Protein AF-A0A965C8P5-F1 (afdb_monomer_lite)

Foldseek 3Di:
DCLCVCVVDDPVDQLCPPPDEAEAEEECAAPPHHPVNSVSSCVSHVNYHYHYDYPDYDVRCPDPVNVVVVVVVD

Sequence (74 aa):
MLDEYSALVDYGFDVSTITKPLQIIHGDADTNVHLACSVWLHSKVASSTLKIVPDFGHSRIFSLEIIEEALKNL

Secondary structure (DSSP, 8-state):
--GGGGGGS--SS-GGG--S-EEEEEETT-SSS-HHHHHHHHHH-TTEEEEEETT--TTTTT-HHHHHHHHHT-

Structure (mmCIF, N/CA/C/O backbone):
data_AF-A0A965C8P5-F1
#
_entry.id   AF-A0A965C8P5-F1
#
loop_
_atom_site.group_PDB
_atom_site.id
_atom_site.type_symbol
_atom_site.label_atom_id
_atom_site.label_alt_id
_atom_site.label_comp_id
_atom_site.label_asym_id
_atom_site.label_entity_id
_atom_site.label_seq_id
_atom_site.pdbx_PDB_ins_code
_atom_site.Cartn_x
_atom_site.Cartn_y
_atom_site.Cartn_z
_atom_site.occupancy
_atom_site.B_iso_or_equiv
_atom_site.auth_seq_id
_atom_site.auth_comp_id
_atom_site.auth_asym_id
_atom_site.auth_atom_id
_atom_site.pdbx_PDB_model_num
ATOM 1 N N . MET A 1 1 ? 1.561 -12.541 -11.213 1.00 56.25 1 MET A N 1
ATOM 2 C CA . MET A 1 1 ? 0.221 -13.165 -11.191 1.00 56.25 1 MET A CA 1
ATOM 3 C C . MET A 1 1 ? 0.067 -14.218 -10.078 1.00 56.25 1 MET A C 1
ATOM 5 O O . MET A 1 1 ? -0.826 -15.052 -10.164 1.00 56.25 1 MET A O 1
ATOM 9 N N . LEU A 1 2 ? 0.943 -14.224 -9.059 1.00 60.31 2 LEU A N 1
ATOM 10 C CA . LEU A 1 2 ? 0.792 -15.016 -7.824 1.00 60.31 2 LEU A CA 1
ATOM 11 C C . LEU A 1 2 ? 0.518 -14.095 -6.628 1.00 60.31 2 LEU A C 1
ATOM 13 O O . LEU A 1 2 ? -0.171 -14.492 -5.701 1.00 60.31 2 LEU A O 1
ATOM 17 N N . ASP A 1 3 ? 0.999 -12.856 -6.665 1.00 62.78 3 ASP A N 1
ATOM 18 C CA . ASP A 1 3 ? 0.809 -11.853 -5.615 1.00 62.78 3 ASP A CA 1
ATOM 19 C C . ASP A 1 3 ? -0.671 -11.557 -5.333 1.00 62.78 3 ASP A C 1
ATOM 21 O O . ASP A 1 3 ? -1.071 -11.400 -4.177 1.00 62.78 3 ASP A O 1
ATOM 25 N N . GLU A 1 4 ? -1.513 -11.586 -6.367 1.00 71.62 4 GLU A N 1
ATOM 26 C CA . GLU A 1 4 ? -2.959 -11.393 -6.249 1.00 71.62 4 GLU A CA 1
ATOM 27 C C . GLU A 1 4 ? -3.664 -12.579 -5.573 1.00 71.62 4 GLU A C 1
ATOM 29 O O . GLU A 1 4 ? -4.793 -12.431 -5.109 1.00 71.62 4 GLU A O 1
ATOM 34 N N . TYR A 1 5 ? -3.009 -13.743 -5.464 1.00 76.50 5 TYR A N 1
ATOM 35 C CA . TYR A 1 5 ? -3.562 -14.916 -4.780 1.00 76.50 5 TYR A CA 1
ATOM 36 C C . TYR A 1 5 ? -3.899 -14.605 -3.324 1.00 76.50 5 TYR A C 1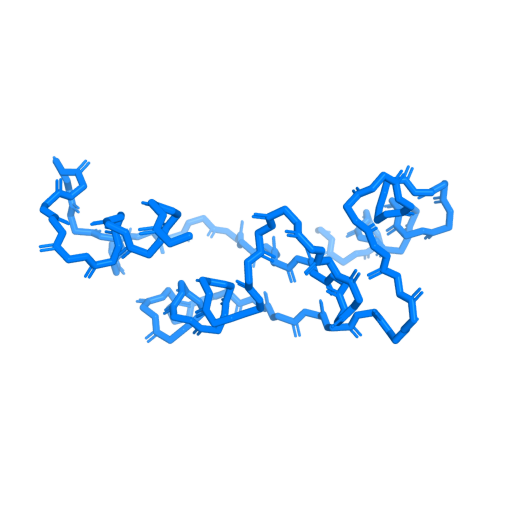
ATOM 38 O O . TYR A 1 5 ? -4.904 -15.087 -2.813 1.00 76.50 5 TYR A O 1
ATOM 46 N N . SER A 1 6 ? -3.110 -13.737 -2.686 1.00 68.94 6 SER A N 1
ATOM 47 C CA . SER A 1 6 ? -3.360 -13.271 -1.323 1.00 68.94 6 SER A CA 1
ATOM 48 C C . SER A 1 6 ? -4.727 -12.587 -1.172 1.00 68.94 6 SER A C 1
ATOM 50 O O . SER A 1 6 ? -5.406 -12.802 -0.176 1.00 68.94 6 SER A O 1
ATOM 52 N N . ALA A 1 7 ? -5.204 -11.865 -2.191 1.00 74.25 7 ALA A N 1
ATOM 53 C CA . ALA A 1 7 ? -6.533 -11.251 -2.189 1.00 74.25 7 ALA A CA 1
ATOM 54 C C . ALA A 1 7 ? -7.680 -12.254 -2.434 1.00 74.25 7 ALA A C 1
ATOM 56 O O . ALA A 1 7 ? -8.849 -11.901 -2.263 1.00 74.25 7 ALA A O 1
ATOM 57 N N . LEU A 1 8 ? -7.361 -13.478 -2.867 1.00 80.12 8 LEU A N 1
ATOM 58 C CA . LEU A 1 8 ? -8.322 -14.522 -3.239 1.00 80.12 8 LEU A CA 1
ATOM 59 C C . LEU A 1 8 ? -8.455 -15.627 -2.186 1.00 80.12 8 LEU A C 1
ATOM 61 O O . LEU A 1 8 ? -9.356 -16.459 -2.296 1.00 80.12 8 LEU A O 1
ATOM 65 N N . VAL A 1 9 ? -7.576 -15.654 -1.184 1.00 82.31 9 VAL A N 1
ATOM 66 C CA . VAL A 1 9 ? -7.570 -16.673 -0.132 1.00 82.31 9 VAL A CA 1
ATOM 67 C C . VAL A 1 9 ? -7.740 -16.069 1.248 1.00 82.31 9 VAL A C 1
ATOM 69 O O . VAL A 1 9 ? -7.508 -14.882 1.468 1.00 82.31 9 VAL A O 1
ATOM 72 N N . ASP A 1 10 ? -8.156 -16.911 2.189 1.00 82.12 10 ASP A N 1
ATOM 73 C CA . ASP A 1 10 ? -8.228 -16.528 3.591 1.00 82.12 10 ASP A CA 1
ATOM 74 C C . ASP A 1 10 ? -6.815 -16.249 4.132 1.00 82.12 10 ASP A C 1
ATOM 76 O O . ASP A 1 10 ? -5.913 -17.083 4.018 1.00 82.12 10 ASP A O 1
ATOM 80 N N . TYR A 1 11 ? -6.636 -15.071 4.730 1.00 82.56 11 TYR A N 1
ATOM 81 C CA . TYR A 1 11 ? -5.395 -14.654 5.384 1.00 82.56 11 TYR A CA 1
ATOM 82 C C . TYR A 1 11 ? -5.156 -15.378 6.723 1.00 82.56 11 TYR A C 1
ATOM 84 O O . TYR A 1 11 ? -4.105 -15.199 7.340 1.00 82.56 11 TYR A O 1
ATOM 92 N N . GLY A 1 12 ? -6.124 -16.170 7.199 1.00 89.12 12 GLY A N 1
ATOM 93 C CA . GLY A 1 12 ? -6.123 -16.773 8.534 1.00 89.12 12 GLY A CA 1
ATOM 94 C C . GLY A 1 12 ? -6.645 -15.825 9.619 1.00 89.12 12 GLY A C 1
ATOM 95 O O . GLY A 1 12 ? -6.683 -16.192 10.793 1.00 89.12 12 GLY A O 1
ATOM 96 N N . PHE A 1 13 ? -7.045 -14.613 9.231 1.00 91.06 13 PHE A N 1
ATOM 97 C CA . PHE A 1 13 ? -7.767 -13.641 10.042 1.00 91.06 13 PHE A CA 1
ATOM 98 C C . PHE A 1 13 ? -8.466 -12.622 9.133 1.00 91.06 13 PHE A C 1
ATOM 100 O O . PHE A 1 13 ? -8.102 -12.440 7.969 1.00 91.06 13 PHE A O 1
ATOM 107 N N . ASP A 1 14 ? -9.451 -11.914 9.683 1.00 91.00 14 ASP A N 1
ATOM 108 C CA . ASP A 1 14 ? -10.110 -10.821 8.976 1.00 91.00 14 ASP A CA 1
ATOM 109 C C . ASP A 1 14 ? -9.229 -9.565 8.997 1.00 91.00 14 ASP A C 1
ATOM 111 O O . ASP A 1 14 ? -9.083 -8.900 10.025 1.00 91.00 14 ASP A O 1
ATOM 115 N N . VAL A 1 15 ? -8.658 -9.222 7.842 1.00 91.06 15 VAL A N 1
ATOM 116 C CA . VAL A 1 15 ? -7.816 -8.032 7.649 1.00 91.06 15 VAL A CA 1
ATOM 117 C C . VAL A 1 15 ? -8.509 -6.729 8.062 1.00 91.06 15 VAL A C 1
ATOM 119 O O . VAL A 1 15 ? -7.830 -5.799 8.489 1.00 91.06 15 VAL A O 1
ATOM 122 N N . SER A 1 16 ? -9.844 -6.653 8.019 1.00 92.88 16 SER A N 1
ATOM 123 C CA . SER A 1 16 ? -10.586 -5.457 8.442 1.00 92.88 16 SER A CA 1
ATOM 124 C C . SER A 1 16 ? -10.518 -5.198 9.952 1.00 92.88 16 SER A C 1
ATOM 126 O O . SER A 1 16 ? -10.789 -4.088 10.408 1.00 92.88 16 SER A O 1
ATOM 128 N N . THR A 1 17 ? -10.086 -6.191 10.736 1.00 95.38 17 THR A N 1
ATOM 129 C CA . THR A 1 17 ? -9.904 -6.083 12.193 1.00 95.38 17 THR A CA 1
ATOM 130 C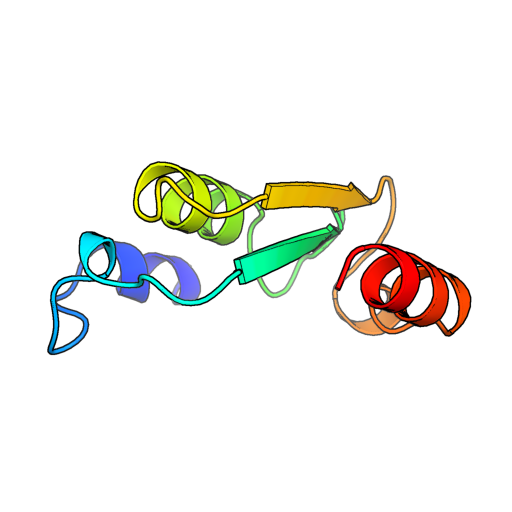 C . THR A 1 17 ? -8.582 -5.430 12.606 1.00 95.38 17 THR A C 1
ATOM 132 O O . THR A 1 17 ? -8.328 -5.249 13.800 1.00 95.38 17 THR A O 1
ATOM 135 N N . ILE A 1 18 ? -7.726 -5.047 11.652 1.00 93.88 18 ILE A N 1
ATOM 136 C CA . ILE A 1 18 ? -6.500 -4.296 11.939 1.00 93.88 18 ILE A CA 1
ATOM 137 C C . ILE A 1 18 ? -6.880 -2.924 12.513 1.00 93.88 18 ILE A C 1
ATOM 139 O O . ILE A 1 18 ? -7.441 -2.074 11.830 1.00 93.88 18 ILE A O 1
ATOM 143 N N . THR A 1 19 ? -6.546 -2.701 13.785 1.00 93.69 19 THR A N 1
ATOM 144 C CA . THR A 1 19 ? -6.849 -1.453 14.517 1.00 93.69 19 THR A CA 1
ATOM 145 C C . THR A 1 19 ? -5.622 -0.591 14.795 1.00 93.69 19 THR A C 1
ATOM 147 O O . THR A 1 19 ? -5.751 0.556 15.222 1.00 93.69 19 THR A O 1
ATOM 150 N N . LYS A 1 20 ? -4.416 -1.123 14.576 1.00 92.38 20 LYS A N 1
ATOM 151 C CA . LYS A 1 20 ? -3.182 -0.342 14.701 1.00 92.38 20 LYS A CA 1
ATOM 152 C C . LYS A 1 20 ? -3.083 0.659 13.544 1.00 92.38 20 LYS A C 1
ATOM 154 O O . LYS A 1 20 ? -3.548 0.337 12.450 1.00 92.38 20 LYS A O 1
ATOM 159 N N . PRO A 1 21 ? -2.479 1.843 13.761 1.00 92.12 21 PRO A N 1
ATOM 160 C CA . PRO A 1 21 ? -2.149 2.744 12.664 1.00 92.12 21 PRO A CA 1
ATOM 161 C C . PRO A 1 21 ? -1.361 1.999 11.581 1.00 92.12 21 PRO A C 1
ATOM 163 O O . PRO A 1 21 ? -0.382 1.317 11.888 1.00 92.12 21 PRO A O 1
ATOM 166 N N . LEU A 1 22 ? -1.816 2.103 10.332 1.00 94.12 22 LEU A N 1
ATOM 167 C CA . LEU A 1 22 ? -1.225 1.424 9.182 1.00 94.12 22 LEU A CA 1
ATOM 168 C C . LEU A 1 22 ? -0.978 2.442 8.069 1.00 94.12 22 LEU A C 1
ATOM 170 O O . LEU A 1 22 ? -1.922 3.010 7.527 1.00 94.12 22 LEU A O 1
ATOM 174 N N . GLN A 1 23 ? 0.282 2.640 7.695 1.00 95.19 23 GLN A N 1
ATOM 175 C CA . GLN A 1 23 ? 0.632 3.342 6.462 1.00 95.19 23 GLN A CA 1
ATOM 176 C C . GLN A 1 23 ? 1.010 2.327 5.385 1.00 95.19 23 GLN A C 1
ATOM 178 O O . GLN A 1 23 ? 1.801 1.417 5.634 1.00 95.19 23 GLN A O 1
ATOM 183 N N . ILE A 1 24 ? 0.466 2.503 4.184 1.00 95.44 24 ILE A N 1
ATOM 184 C CA . ILE A 1 24 ? 0.794 1.717 2.995 1.00 95.44 24 ILE A CA 1
ATOM 185 C C . ILE A 1 24 ? 1.473 2.656 2.000 1.00 95.44 24 ILE A C 1
ATOM 187 O O . ILE A 1 24 ? 0.909 3.680 1.619 1.00 95.44 24 ILE A O 1
ATOM 191 N N . ILE A 1 25 ? 2.684 2.311 1.570 1.00 96.00 25 ILE A N 1
ATOM 192 C CA . ILE A 1 25 ? 3.465 3.092 0.606 1.00 96.00 25 ILE A CA 1
ATOM 193 C C . ILE A 1 25 ? 3.812 2.170 -0.557 1.00 96.00 25 ILE A C 1
ATOM 195 O O . ILE A 1 25 ? 4.331 1.076 -0.340 1.00 96.00 25 ILE A O 1
ATOM 199 N N . HIS A 1 26 ? 3.491 2.589 -1.778 1.00 96.06 26 HIS A N 1
ATOM 200 C CA . HIS A 1 26 ? 3.645 1.761 -2.970 1.00 96.06 26 HIS A CA 1
ATOM 201 C C . HIS A 1 26 ? 4.133 2.597 -4.152 1.00 96.06 26 HIS A C 1
ATOM 203 O O . HIS A 1 26 ? 3.686 3.727 -4.329 1.00 96.06 26 HIS A O 1
ATOM 209 N N . GLY A 1 27 ? 5.040 2.059 -4.963 1.00 96.06 27 GLY A N 1
ATOM 210 C CA . GLY A 1 27 ? 5.505 2.721 -6.180 1.00 96.06 27 GLY A CA 1
ATOM 211 C C . GLY A 1 27 ? 4.697 2.276 -7.400 1.00 96.06 27 GLY A C 1
ATOM 212 O O . GLY A 1 27 ? 4.465 1.086 -7.572 1.00 96.06 27 GLY A O 1
ATOM 213 N N . ASP A 1 28 ? 4.242 3.195 -8.249 1.00 95.88 28 ASP A N 1
ATOM 214 C CA . ASP A 1 28 ? 3.391 2.842 -9.403 1.00 95.88 28 ASP A CA 1
ATOM 215 C C . ASP A 1 28 ? 4.131 2.121 -10.548 1.00 95.88 28 ASP A C 1
ATOM 217 O O . ASP A 1 28 ? 3.491 1.538 -11.423 1.00 95.88 28 ASP A O 1
ATOM 221 N N . ALA A 1 29 ? 5.465 2.107 -10.509 1.00 95.88 29 ALA A N 1
ATOM 222 C CA . ALA A 1 29 ? 6.333 1.379 -11.428 1.00 95.88 29 ALA A CA 1
ATOM 223 C C . ALA A 1 29 ? 6.877 0.072 -10.813 1.00 95.88 29 ALA A C 1
ATOM 225 O O . ALA A 1 29 ? 7.859 -0.492 -11.311 1.00 95.88 29 ALA A O 1
ATOM 226 N N . ASP A 1 30 ? 6.289 -0.413 -9.712 1.00 94.31 30 ASP A N 1
ATOM 227 C CA . ASP A 1 30 ? 6.625 -1.718 -9.143 1.00 94.31 30 ASP A CA 1
ATOM 228 C C . ASP A 1 30 ? 6.164 -2.842 -10.088 1.00 94.31 30 ASP A C 1
ATOM 230 O O . ASP A 1 30 ? 4.986 -2.993 -10.406 1.00 94.31 30 ASP A O 1
ATOM 234 N N . THR A 1 31 ? 7.130 -3.620 -10.578 1.00 92.44 31 THR A N 1
ATOM 235 C CA . THR A 1 31 ? 6.899 -4.765 -11.475 1.00 92.44 31 THR A CA 1
ATOM 236 C C . THR A 1 31 ? 6.915 -6.103 -10.740 1.00 92.44 31 THR A C 1
ATOM 238 O O . THR A 1 31 ? 6.585 -7.127 -11.340 1.00 92.44 31 THR A O 1
ATOM 241 N N . ASN A 1 32 ? 7.275 -6.101 -9.455 1.00 91.25 32 ASN A N 1
ATOM 242 C CA . ASN A 1 32 ? 7.256 -7.277 -8.601 1.00 91.25 32 ASN A CA 1
ATOM 243 C C . ASN A 1 32 ? 5.873 -7.431 -7.975 1.00 91.25 32 ASN A C 1
ATOM 245 O O . ASN A 1 32 ? 5.264 -8.481 -8.137 1.00 91.25 32 ASN A O 1
ATOM 249 N N . VAL A 1 33 ? 5.378 -6.372 -7.326 1.00 90.00 33 VAL A N 1
ATO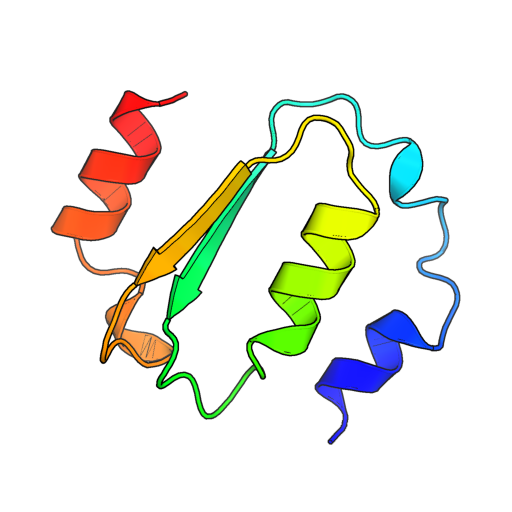M 250 C CA . VAL A 1 33 ? 4.079 -6.353 -6.646 1.00 90.00 33 VAL A CA 1
ATOM 251 C C . VAL A 1 33 ? 3.173 -5.349 -7.338 1.00 90.00 33 VAL A C 1
ATOM 253 O O . VAL A 1 33 ? 3.455 -4.157 -7.345 1.00 90.00 33 VAL A O 1
ATOM 256 N N . HIS A 1 34 ? 2.053 -5.804 -7.895 1.00 90.81 34 HIS A N 1
ATOM 257 C CA . HIS A 1 34 ? 1.128 -4.904 -8.577 1.00 90.81 34 HIS A CA 1
ATOM 258 C C . HIS A 1 34 ? 0.447 -3.941 -7.584 1.00 90.81 34 HIS A C 1
ATOM 260 O O . HIS A 1 34 ? -0.070 -4.366 -6.548 1.00 90.81 34 HIS A O 1
ATOM 266 N N . LEU A 1 35 ? 0.314 -2.660 -7.957 1.00 92.19 35 LEU A N 1
ATOM 267 C CA . LEU A 1 35 ? -0.382 -1.613 -7.181 1.00 92.19 35 LEU A CA 1
ATOM 268 C C . LEU A 1 35 ? -1.776 -2.015 -6.659 1.00 92.19 35 LEU A C 1
ATOM 270 O O . LEU A 1 35 ? -2.204 -1.554 -5.598 1.00 92.19 35 LEU A O 1
ATOM 274 N N . ALA A 1 36 ? -2.483 -2.898 -7.371 1.00 91.94 36 ALA A N 1
ATOM 275 C CA . ALA A 1 36 ? -3.801 -3.378 -6.981 1.00 91.94 36 ALA A CA 1
ATOM 276 C C . ALA A 1 36 ? -3.794 -4.051 -5.598 1.00 91.94 36 ALA A C 1
ATOM 278 O O . ALA A 1 36 ? -4.779 -3.936 -4.873 1.00 91.94 36 ALA A O 1
ATOM 279 N N . CYS A 1 37 ? -2.685 -4.678 -5.193 1.00 91.69 37 CYS A N 1
ATOM 280 C CA . CYS A 1 37 ? -2.541 -5.299 -3.877 1.00 91.69 37 CYS A CA 1
ATOM 281 C C . CYS A 1 37 ? -2.628 -4.258 -2.748 1.00 91.69 37 CYS A C 1
ATOM 283 O O . CYS A 1 37 ? -3.370 -4.437 -1.780 1.00 91.69 37 CYS A O 1
ATOM 285 N N . SER A 1 38 ? -1.924 -3.132 -2.890 1.00 94.19 38 SER A N 1
ATOM 286 C CA . SER A 1 38 ? -1.951 -2.041 -1.909 1.00 94.19 38 SER A CA 1
ATOM 287 C C . SER A 1 38 ? -3.291 -1.305 -1.896 1.00 94.19 38 SER A C 1
ATOM 289 O O . SER A 1 38 ? -3.793 -0.977 -0.821 1.00 94.19 38 SER A O 1
ATOM 291 N N . VAL A 1 39 ? -3.910 -1.106 -3.066 1.00 94.88 39 VAL A N 1
ATOM 292 C CA . VAL A 1 39 ? -5.267 -0.540 -3.173 1.00 94.88 39 VAL A CA 1
ATOM 293 C C . VAL A 1 39 ? -6.294 -1.446 -2.493 1.00 94.88 39 VAL A C 1
ATOM 295 O O . VAL A 1 39 ? -7.135 -0.967 -1.731 1.00 94.88 39 VAL A O 1
ATOM 298 N N . TRP A 1 40 ? -6.211 -2.758 -2.720 1.00 92.56 40 TRP A N 1
ATOM 299 C CA . TRP A 1 40 ? -7.084 -3.729 -2.073 1.00 92.56 40 TRP A CA 1
ATOM 300 C C . TRP A 1 40 ? -6.925 -3.686 -0.553 1.00 92.56 40 TRP A C 1
ATOM 302 O O . TRP A 1 40 ? -7.928 -3.525 0.140 1.00 92.56 40 TRP A O 1
ATOM 312 N N . LEU A 1 41 ? -5.699 -3.746 -0.023 1.00 93.38 41 LEU A N 1
ATOM 313 C CA . LEU A 1 41 ? -5.476 -3.732 1.426 1.00 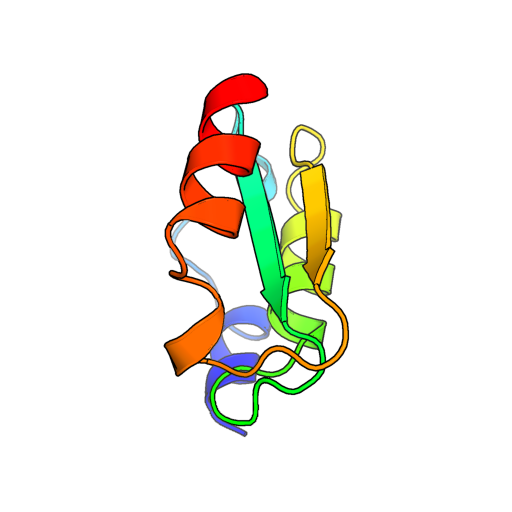93.38 41 LEU A CA 1
ATOM 314 C C . LEU A 1 41 ? -6.003 -2.441 2.065 1.00 93.38 41 LEU A C 1
ATOM 316 O O . LEU A 1 41 ? -6.691 -2.497 3.085 1.00 93.38 41 LEU A O 1
ATOM 320 N N . HIS A 1 42 ? -5.752 -1.295 1.427 1.00 96.00 42 HIS A N 1
ATOM 321 C CA . HIS A 1 42 ? -6.280 -0.008 1.876 1.00 96.00 42 HIS A CA 1
ATOM 322 C C . HIS A 1 42 ? -7.815 -0.007 1.935 1.00 96.00 42 HIS A C 1
ATOM 324 O O . HIS A 1 42 ? -8.400 0.467 2.904 1.00 96.00 42 HIS A O 1
ATOM 330 N N . SER A 1 43 ? -8.477 -0.626 0.949 1.00 94.25 43 SER A N 1
ATOM 331 C CA . SER A 1 43 ? -9.941 -0.761 0.938 1.00 94.25 43 SER A CA 1
ATOM 332 C C . SER A 1 43 ? -10.496 -1.659 2.053 1.00 94.25 43 SER A C 1
ATOM 334 O O . SER A 1 43 ? -11.685 -1.582 2.362 1.00 94.25 43 SER A O 1
ATOM 336 N N . LYS A 1 44 ? -9.664 -2.528 2.644 1.00 93.50 44 LYS A N 1
ATOM 337 C CA . LYS A 1 44 ? -10.056 -3.433 3.734 1.00 93.50 44 LYS A CA 1
ATOM 338 C C . LYS A 1 44 ? -9.793 -2.850 5.116 1.00 93.50 44 LYS A C 1
ATOM 340 O O . LYS A 1 44 ? -10.576 -3.102 6.027 1.00 93.50 44 LYS A O 1
ATOM 345 N N . VAL A 1 45 ? -8.715 -2.084 5.279 1.00 95.75 45 VAL A N 1
ATOM 346 C CA . VAL A 1 45 ? -8.303 -1.525 6.572 1.00 95.75 45 VAL A CA 1
ATOM 347 C C . VAL A 1 45 ? -8.707 -0.057 6.646 1.00 95.75 45 VAL A C 1
ATOM 349 O O . VAL A 1 45 ? -7.984 0.819 6.176 1.00 95.75 45 VAL A O 1
ATOM 352 N N . ALA A 1 46 ? -9.854 0.222 7.266 1.00 92.94 46 ALA A N 1
ATOM 353 C CA . ALA A 1 46 ? -10.446 1.563 7.294 1.00 92.94 46 ALA A CA 1
ATOM 354 C C . ALA A 1 46 ? -9.542 2.645 7.920 1.00 92.94 46 ALA A C 1
ATOM 356 O O . ALA A 1 46 ? -9.637 3.811 7.548 1.00 92.94 46 ALA A O 1
ATOM 357 N N . SER A 1 47 ? -8.668 2.274 8.861 1.00 93.88 47 SER A N 1
ATOM 358 C CA . SER A 1 47 ? -7.723 3.189 9.520 1.00 93.88 47 SER A CA 1
ATOM 359 C C . SER A 1 47 ? -6.429 3.422 8.736 1.00 93.88 47 SER A C 1
ATOM 361 O O . SER A 1 47 ? -5.565 4.165 9.203 1.00 93.88 47 SER A O 1
ATOM 363 N N . SER A 1 48 ? -6.252 2.763 7.590 1.00 96.81 48 SER A N 1
ATOM 364 C CA . SER A 1 48 ? -5.005 2.843 6.838 1.00 96.81 48 SER A CA 1
ATOM 365 C C . SER A 1 48 ? -4.905 4.108 5.989 1.00 96.81 48 SER A C 1
ATOM 367 O O . SER A 1 48 ? -5.911 4.679 5.572 1.00 96.81 48 SER A O 1
ATOM 369 N N . THR A 1 49 ? -3.680 4.516 5.672 1.00 96.12 49 THR A N 1
ATOM 370 C CA . THR A 1 49 ? -3.397 5.486 4.606 1.00 96.12 49 THR A CA 1
ATOM 371 C C . THR A 1 49 ? -2.701 4.794 3.439 1.00 96.12 49 THR A C 1
ATOM 373 O O . THR A 1 49 ? -2.004 3.796 3.627 1.00 96.12 49 THR A O 1
ATOM 376 N N . LEU A 1 50 ? -2.879 5.326 2.228 1.00 96.38 50 LEU A N 1
ATOM 377 C CA . LEU A 1 50 ? -2.191 4.857 1.028 1.00 96.38 50 LEU A CA 1
ATOM 378 C C . LEU A 1 50 ? -1.475 6.020 0.344 1.00 96.38 50 LEU A C 1
ATOM 380 O O . LEU A 1 50 ? -2.114 6.973 -0.100 1.00 96.38 50 LEU A O 1
ATOM 384 N N . LYS A 1 51 ? -0.152 5.912 0.218 1.00 95.75 51 LYS A N 1
ATOM 385 C CA . LYS A 1 51 ? 0.678 6.813 -0.577 1.00 95.75 51 LYS A CA 1
ATOM 386 C C . LYS A 1 51 ? 1.218 6.082 -1.801 1.00 95.75 51 LYS A C 1
ATOM 388 O O . LYS A 1 51 ? 1.932 5.089 -1.673 1.00 95.75 51 LYS A O 1
ATOM 393 N N . ILE A 1 52 ? 0.915 6.620 -2.978 1.00 96.69 52 ILE A N 1
ATOM 394 C CA . ILE A 1 52 ? 1.472 6.153 -4.249 1.00 96.69 52 ILE A CA 1
ATOM 395 C C . ILE A 1 52 ? 2.644 7.063 -4.615 1.00 96.69 52 ILE A C 1
ATOM 397 O O . ILE A 1 52 ? 2.497 8.285 -4.613 1.00 96.69 52 ILE A O 1
ATOM 401 N N . VAL A 1 53 ? 3.805 6.473 -4.889 1.00 95.69 53 VAL A N 1
ATOM 402 C CA . VAL A 1 53 ? 5.033 7.183 -5.259 1.00 95.69 53 VAL A CA 1
ATOM 403 C C . VAL A 1 53 ? 5.242 7.044 -6.772 1.00 95.69 53 VAL A C 1
ATOM 405 O O . VAL A 1 53 ? 5.513 5.931 -7.230 1.00 95.69 53 VAL A O 1
ATOM 408 N N . PRO A 1 54 ? 5.111 8.137 -7.546 1.00 95.06 54 PRO A N 1
ATOM 409 C CA . PRO A 1 54 ? 5.247 8.092 -8.998 1.00 95.06 54 PRO A CA 1
ATOM 410 C C . PRO A 1 54 ? 6.644 7.671 -9.447 1.00 95.06 54 PRO A C 1
ATOM 412 O O . PRO A 1 54 ? 7.635 8.095 -8.857 1.00 95.06 54 PRO A O 1
ATOM 415 N N . ASP A 1 55 ? 6.714 6.862 -10.499 1.00 94.81 55 ASP A N 1
ATOM 416 C CA . ASP A 1 55 ? 7.917 6.340 -11.150 1.00 94.81 55 ASP A CA 1
ATOM 417 C C . ASP A 1 55 ? 8.804 5.456 -10.257 1.00 94.81 55 ASP A C 1
ATOM 419 O O . ASP A 1 55 ? 9.938 5.120 -10.617 1.00 94.81 55 ASP A O 1
ATOM 423 N N . PHE A 1 56 ? 8.341 5.056 -9.073 1.00 95.12 56 PHE A N 1
ATOM 424 C CA . PHE A 1 56 ? 9.120 4.210 -8.171 1.00 95.12 56 PHE A CA 1
ATOM 425 C C . PHE A 1 56 ? 8.789 2.736 -8.385 1.00 95.12 56 PHE A C 1
ATOM 427 O O . PHE A 1 56 ? 7.633 2.335 -8.380 1.00 95.12 56 PHE A O 1
ATOM 434 N N . GLY A 1 57 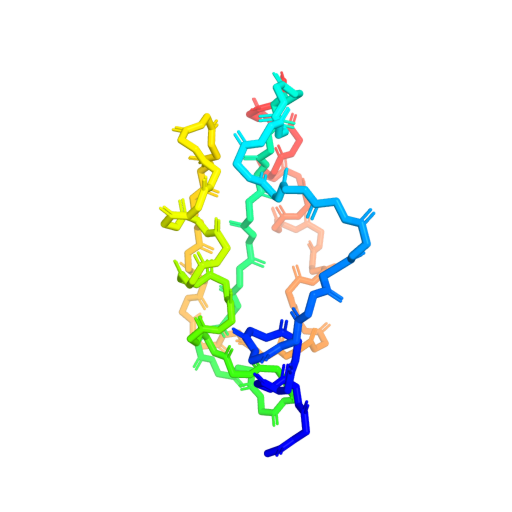? 9.832 1.922 -8.559 1.00 94.38 57 GLY A N 1
ATOM 435 C CA . GLY A 1 57 ? 9.725 0.464 -8.572 1.00 94.38 57 GLY A CA 1
ATOM 436 C C . GLY A 1 57 ? 10.098 -0.162 -7.228 1.00 94.38 57 GLY A C 1
ATOM 437 O O . GLY A 1 57 ? 10.555 0.531 -6.313 1.00 94.38 57 GLY A O 1
ATOM 438 N N . HIS A 1 58 ? 9.991 -1.490 -7.152 1.00 92.88 58 HIS A N 1
ATOM 439 C CA . HIS A 1 58 ? 10.154 -2.285 -5.929 1.00 92.88 58 HIS A CA 1
ATOM 440 C C . HIS A 1 58 ? 11.383 -1.924 -5.081 1.00 92.88 58 HIS A C 1
ATOM 442 O O . HIS A 1 58 ? 11.300 -1.739 -3.873 1.00 92.88 58 HIS A O 1
ATOM 448 N N . SER A 1 59 ? 12.552 -1.789 -5.712 1.00 89.94 59 SER A N 1
ATOM 449 C CA . SER A 1 59 ? 13.807 -1.548 -4.989 1.00 89.94 59 SER A CA 1
ATOM 450 C C . SER A 1 59 ? 14.010 -0.092 -4.572 1.00 89.94 59 SER A C 1
ATOM 452 O O . SER A 1 59 ? 14.847 0.179 -3.716 1.00 89.94 59 SER A O 1
ATOM 454 N N . ARG A 1 60 ? 13.287 0.860 -5.178 1.00 86.56 60 ARG A N 1
ATOM 455 C CA . ARG A 1 60 ? 13.464 2.295 -4.900 1.00 86.56 60 ARG A CA 1
ATOM 456 C C . ARG A 1 60 ? 12.533 2.817 -3.821 1.00 86.56 60 ARG A C 1
ATOM 458 O O . ARG A 1 60 ? 12.818 3.867 -3.256 1.00 86.56 60 ARG A O 1
ATOM 465 N N . ILE A 1 61 ? 11.458 2.093 -3.513 1.00 89.12 61 ILE A N 1
ATOM 466 C CA . ILE A 1 61 ? 10.471 2.513 -2.510 1.00 89.12 61 ILE A CA 1
ATOM 467 C C . ILE A 1 61 ? 11.068 2.639 -1.097 1.00 89.12 61 ILE A C 1
ATOM 469 O O . ILE A 1 61 ? 10.520 3.339 -0.256 1.00 89.12 61 ILE A O 1
ATOM 473 N N . PHE A 1 62 ? 12.232 2.026 -0.858 1.00 86.19 62 PHE A N 1
ATOM 474 C CA . PHE A 1 62 ? 12.995 2.101 0.391 1.00 86.19 62 PHE A CA 1
ATOM 475 C C . PHE A 1 62 ? 14.070 3.202 0.398 1.00 86.19 62 PHE A C 1
ATOM 477 O O . PHE A 1 62 ? 15.035 3.113 1.159 1.00 86.19 62 PHE A O 1
ATOM 484 N N . SER A 1 63 ? 13.973 4.220 -0.463 1.00 90.44 63 SER A N 1
ATOM 485 C CA . SER A 1 63 ? 14.905 5.351 -0.401 1.00 90.44 63 SER A CA 1
ATOM 486 C C . SER A 1 63 ? 14.788 6.086 0.942 1.00 90.44 63 SER A C 1
ATOM 488 O O . SER A 1 63 ? 13.722 6.114 1.562 1.00 90.44 63 SER A O 1
ATOM 490 N N . LEU A 1 64 ? 15.890 6.699 1.393 1.00 91.44 64 LEU A N 1
ATOM 491 C CA . LEU A 1 64 ? 15.918 7.445 2.659 1.00 91.44 64 LEU A CA 1
ATOM 492 C C . LEU A 1 64 ? 14.837 8.528 2.709 1.00 91.44 64 LEU A C 1
ATOM 494 O O . LEU A 1 64 ? 14.163 8.655 3.720 1.00 91.44 64 LEU A O 1
ATOM 498 N N . GLU A 1 65 ? 14.621 9.236 1.602 1.00 90.25 65 GLU A N 1
ATOM 499 C CA . GLU A 1 65 ? 13.574 10.254 1.472 1.00 90.25 65 GLU A CA 1
ATOM 500 C C . GLU A 1 65 ? 12.177 9.700 1.792 1.00 90.25 65 GLU A C 1
ATOM 502 O O . GLU A 1 65 ? 11.447 10.281 2.595 1.00 90.25 65 GLU A O 1
ATOM 507 N N . ILE A 1 66 ? 11.818 8.549 1.211 1.00 91.44 66 ILE A N 1
ATOM 508 C CA . ILE A 1 66 ? 10.508 7.927 1.434 1.00 91.44 66 ILE A CA 1
ATOM 509 C C . ILE A 1 66 ? 10.369 7.450 2.880 1.00 91.44 66 ILE A C 1
ATOM 511 O O . ILE A 1 66 ? 9.319 7.648 3.493 1.00 91.44 66 ILE A O 1
ATOM 515 N N . ILE A 1 67 ? 11.427 6.863 3.441 1.00 91.00 67 ILE A N 1
ATOM 516 C CA . ILE A 1 67 ? 11.436 6.401 4.833 1.00 91.00 67 ILE A CA 1
ATOM 517 C C . ILE A 1 67 ? 11.293 7.588 5.793 1.00 91.00 67 ILE A C 1
ATOM 519 O O . ILE A 1 67 ? 10.454 7.552 6.690 1.00 91.00 67 ILE A O 1
ATOM 523 N N . GLU A 1 68 ? 12.069 8.654 5.607 1.00 93.00 68 GLU A N 1
ATOM 524 C CA . GLU A 1 68 ? 12.004 9.851 6.448 1.00 93.00 68 GLU A CA 1
ATOM 525 C C . GLU A 1 68 ? 10.622 10.505 6.410 1.00 93.00 68 GLU A C 1
ATOM 527 O O . GLU A 1 68 ? 10.135 10.981 7.435 1.00 93.00 68 GLU A O 1
ATOM 532 N N . GLU A 1 69 ? 9.966 10.526 5.251 1.00 89.75 69 GLU A N 1
ATOM 533 C CA . GLU A 1 69 ? 8.605 11.037 5.145 1.00 89.75 69 GLU A CA 1
ATOM 534 C C . GLU A 1 69 ? 7.577 10.131 5.834 1.00 89.75 69 GLU A C 1
ATOM 536 O O . GLU A 1 69 ? 6.700 10.634 6.538 1.00 89.75 69 GLU A O 1
ATOM 541 N N . ALA A 1 70 ? 7.701 8.808 5.692 1.00 89.19 70 ALA A N 1
ATOM 542 C CA . ALA A 1 70 ? 6.828 7.848 6.368 1.00 89.19 70 ALA A CA 1
ATOM 543 C C . ALA A 1 70 ? 6.876 8.020 7.896 1.00 89.19 70 ALA A C 1
ATOM 545 O O . ALA A 1 70 ? 5.840 8.041 8.564 1.00 89.19 70 ALA A O 1
ATOM 546 N N . LEU A 1 71 ? 8.084 8.219 8.437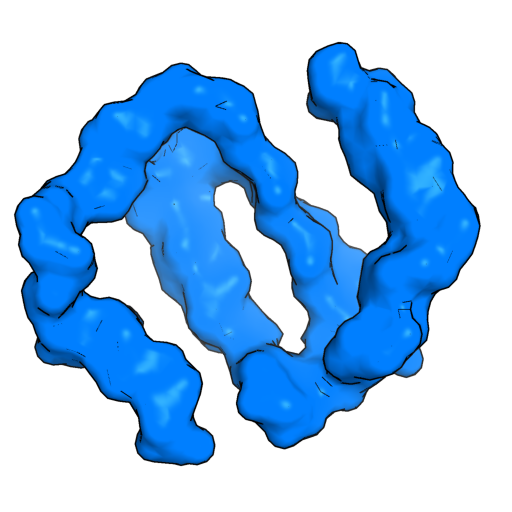 1.00 90.38 71 LEU A N 1
ATOM 547 C CA . LEU A 1 71 ? 8.329 8.385 9.871 1.00 90.38 71 LEU A CA 1
ATOM 548 C C . LEU A 1 71 ? 7.767 9.695 10.447 1.00 90.38 71 LEU A C 1
ATOM 550 O O . LEU A 1 71 ? 7.485 9.746 11.640 1.00 90.38 71 LEU A O 1
ATOM 554 N N . LYS A 1 72 ? 7.576 10.746 9.638 1.00 88.38 72 LYS A N 1
ATOM 555 C CA . LYS A 1 72 ? 6.971 12.017 10.097 1.00 88.38 72 LYS A CA 1
ATOM 556 C C . LYS A 1 72 ? 5.480 11.895 10.412 1.00 88.38 72 LYS A C 1
ATOM 558 O O . LYS A 1 72 ? 4.944 12.745 11.114 1.00 88.38 72 LYS A O 1
ATOM 563 N N . ASN A 1 73 ? 4.824 10.874 9.866 1.00 69.62 73 ASN A N 1
ATOM 564 C CA . ASN A 1 73 ? 3.379 10.671 9.952 1.00 69.62 73 ASN A CA 1
ATOM 565 C C . ASN A 1 73 ? 3.003 9.509 10.899 1.00 69.62 73 ASN A C 1
ATOM 567 O O . ASN A 1 73 ? 1.903 8.960 10.784 1.00 69.62 73 ASN A O 1
ATOM 571 N N . LEU A 1 74 ? 3.932 9.093 11.773 1.00 68.31 74 LEU A N 1
ATOM 572 C CA . LEU A 1 74 ? 3.724 8.076 12.812 1.00 68.31 74 LEU A CA 1
ATOM 573 C C . LEU A 1 74 ? 3.250 8.678 14.138 1.00 68.31 74 LEU A C 1
ATOM 575 O O . LEU A 1 74 ? 3.718 9.782 14.493 1.00 68.31 74 LEU A O 1
#

Radius of gyration: 12.95 Å; chains: 1; bounding box: 26×29×26 Å

pLDDT: mean 89.27, std 9.03, range [56.25, 96.81]